Protein 5YYX (pdb70)

Nearest PDB structures (foldseek):
  5yyx-assembly1_A  TM=1.008E+00  e=1.113E-23  Saccharomyces cerevisiae S288C
  5yyz-assembly1_A  TM=9.679E-01  e=8.677E-17  Saccharomyces cerevisiae S288C
  4h87-assembly2_A  TM=8.895E-01  e=1.494E-07  Homo sapiens
  3vpy-assembly1_A  TM=8.337E-01  e=1.341E-07  Arabidopsis thaliana
  6l9u-assembly1_A-2  TM=7.072E-01  e=3.127E-05  Mus musculus

Sequence (120 aa):
SGENLYFQHMVAPAHLEVNVGGYYNTEQTIPIVKHQLLVKVGRNDKECQLVLTNPSISSVHCVVFWCVFFDEDSIPMFYVKDCSLNGTYLLNGLLLKRDKTYLLKHCDVIELSQKKTRLVFMIN

B-factor: mean 25.67, std 11.99, range [9.42, 66.71]

Structure (mmCIF, N/CA/C/O backbone):
data_5YYX
#
_entry.id   5YYX
#
_cell.length_a   61.666
_cell.length_b   61.666
_cell.length_c   61.078
_cell.angle_alpha   90.000
_cell.angle_beta   90.000
_cell.angle_gamma   120.000
#
_symmetry.space_group_name_H-M   'P 32 2 1'
#
loop_
_entity.id
_entity.type
_entity.pdbx_description
1 polymer 'Meiosis-specific serine/threonine-protein kinase MEK1'
2 water water
#
loop_
_atom_site.group_PDB
_atom_site.id
_atom_site.type_symbol
_atom_site.label_atom_id
_atom_site.label_alt_id
_atom_site.label_comp_id
_atom_site.label_asym_id
_atom_site.label_entity_id
_atom_site.label_seq_id
_atom_site.pdbx_PDB_ins_code
_atom_site.Cartn_x
_atom_site.Cartn_y
_atom_site.Cartn_z
_atom_site.occupancy
_atom_site.B_iso_or_equiv
_atom_site.auth_seq_id
_atom_site.auth_comp_id
_atom_site.auth_asym_id
_atom_site.auth_atom_id
_atom_site.pdbx_PDB_model_num
ATOM 1 N N . SER A 1 12 ? -15.101 38.604 9.000 1.00 46.38 10 SER A N 1
ATOM 2 C CA . SER A 1 12 ? -13.648 38.734 8.925 1.00 48.29 10 SER A CA 1
ATOM 3 C C . SER A 1 12 ? -12.958 37.739 9.855 1.00 45.42 10 SER A C 1
ATOM 4 O O . SER A 1 12 ? -12.042 37.026 9.443 1.00 46.02 10 SER A O 1
ATOM 7 N N . GLY A 1 13 ? -13.409 37.696 11.111 1.00 48.37 11 GLY A N 1
ATOM 8 C CA . GLY A 1 13 ? -12.816 36.774 12.067 1.00 49.69 11 GLY A CA 1
ATOM 9 C C . GLY A 1 13 ? -13.070 35.320 11.715 1.00 47.66 11 GLY A C 1
ATOM 10 O O . GLY A 1 13 ? -12.152 34.493 11.755 1.00 44.60 11 GLY A O 1
ATOM 11 N N . GLU A 1 14 ? -14.316 34.989 11.363 1.00 43.27 12 GLU A N 1
ATOM 12 C CA . GLU A 1 14 ? -14.634 33.619 10.976 1.00 38.42 12 GLU A CA 1
ATOM 13 C C . GLU A 1 14 ? -13.827 33.194 9.756 1.00 37.39 12 GLU A C 1
ATOM 14 O O . GLU A 1 14 ? -13.317 32.069 9.701 1.00 40.65 12 GLU A O 1
ATOM 20 N N . ASN A 1 15 ? -13.689 34.086 8.771 1.00 34.22 13 ASN A N 1
ATOM 21 C CA . ASN A 1 15 ? -12.922 33.751 7.575 1.00 32.50 13 ASN A CA 1
ATOM 22 C C . ASN A 1 15 ? -11.471 33.436 7.911 1.00 34.74 13 ASN A C 1
ATOM 23 O O . ASN A 1 15 ? -10.900 32.469 7.393 1.00 36.69 13 ASN A O 1
ATOM 28 N N . LEU A 1 16 ? -10.850 34.242 8.772 1.00 33.61 14 LEU A N 1
ATOM 29 C CA . LEU A 1 16 ? -9.459 33.982 9.126 1.00 25.36 14 LEU A CA 1
ATOM 30 C C . LEU A 1 16 ? -9.337 32.719 9.968 1.00 26.99 14 LEU A C 1
ATOM 31 O O . LEU A 1 16 ? -8.367 31.960 9.823 1.00 32.42 14 LEU A O 1
ATOM 36 N N . TYR A 1 17 ? -10.299 32.496 10.870 1.00 30.70 15 TYR A N 1
ATOM 37 C CA . TYR A 1 17 ? -10.375 31.227 11.585 1.00 34.51 15 TYR A CA 1
ATOM 38 C C . TYR A 1 17 ? -10.287 30.052 10.618 1.00 37.95 15 TYR A C 1
ATOM 39 O O . TYR A 1 17 ? -9.432 29.169 10.765 1.00 33.78 15 TYR A O 1
ATOM 48 N N . PHE A 1 18 ? -11.143 30.051 9.591 1.00 33.16 16 PHE A N 1
ATOM 49 C CA . PHE A 1 18 ? -11.233 28.904 8.694 1.00 31.52 16 PHE A CA 1
ATOM 50 C C . PHE A 1 18 ? -10.000 28.726 7.823 1.00 32.08 16 PHE A C 1
ATOM 51 O O . PHE A 1 18 ? -9.771 27.620 7.328 1.00 35.60 16 PHE A O 1
ATOM 59 N N . GLN A 1 19 ? -9.198 29.773 7.619 1.00 29.44 17 GLN A N 1
ATOM 60 C CA . GLN A 1 19 ? -7.930 29.559 6.935 1.00 29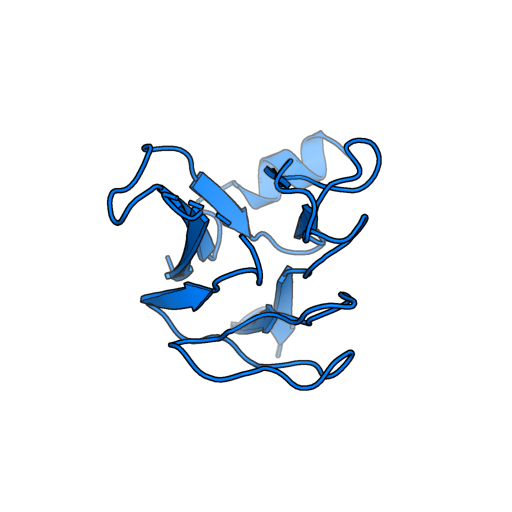.24 17 GLN A CA 1
ATOM 61 C C . GLN A 1 19 ? -6.955 28.755 7.788 1.00 35.37 17 GLN A C 1
ATOM 62 O O . GLN A 1 19 ? -5.980 28.214 7.257 1.00 39.61 17 GLN A O 1
ATOM 68 N N . HIS A 1 20 ? -7.193 28.662 9.096 1.00 42.68 18 HIS A N 1
ATOM 69 C CA . HIS A 1 20 ? -6.400 27.768 9.927 1.00 41.43 18 HIS A CA 1
ATOM 70 C C . HIS A 1 20 ? -6.853 26.317 9.809 1.00 42.69 18 HIS A C 1
ATOM 71 O O . HIS A 1 20 ? -6.087 25.420 10.176 1.00 42.22 18 HIS A O 1
ATOM 78 N N . MET A 1 21 ? -8.068 26.075 9.302 1.00 49.62 19 MET A N 1
ATOM 79 C CA . MET A 1 21 ? -8.667 24.731 9.190 1.00 51.68 19 MET A CA 1
ATOM 80 C C . MET A 1 21 ? -7.731 23.709 8.553 1.00 54.52 19 MET A C 1
ATOM 81 O O . MET A 1 21 ? -7.047 24.006 7.573 1.00 53.41 19 MET A O 1
ATOM 86 N N . VAL A 1 23 ? -4.682 22.950 9.160 1.00 48.08 21 VAL A N 1
ATOM 87 C CA . VAL A 1 23 ? -3.304 23.394 9.308 1.00 43.59 21 VAL A CA 1
ATOM 88 C C . VAL A 1 23 ? -3.072 24.626 8.443 1.00 35.54 21 VAL A C 1
ATOM 89 O O . VAL A 1 23 ? -3.502 24.672 7.290 1.00 34.02 21 VAL A O 1
ATOM 93 N N . ALA A 1 24 ? -2.406 25.630 9.000 1.00 29.88 22 ALA A N 1
ATOM 94 C CA . ALA A 1 24 ? -1.964 26.740 8.173 1.00 27.68 22 ALA A CA 1
ATOM 95 C C . ALA A 1 24 ? -0.975 26.216 7.136 1.00 27.19 22 ALA A C 1
ATOM 96 O O . ALA A 1 24 ? -0.199 25.298 7.430 1.00 29.53 22 ALA A O 1
ATOM 98 N N . PRO A 1 25 ? -0.977 26.756 5.913 1.00 22.80 23 PRO A N 1
ATOM 99 C CA . PRO A 1 25 ? -0.049 26.232 4.904 1.00 23.88 23 PRO A CA 1
ATOM 100 C C . PRO A 1 25 ? 1.403 26.404 5.294 1.00 16.90 23 PRO A C 1
ATOM 101 O O . PRO A 1 25 ? 2.246 25.620 4.843 1.00 23.58 23 PRO A O 1
ATOM 105 N N . ALA A 1 26 ? 1.716 27.399 6.123 1.00 18.03 24 ALA A N 1
ATOM 106 C CA . ALA A 1 26 ? 3.072 27.601 6.611 1.00 15.90 24 ALA A CA 1
ATOM 107 C C . ALA A 1 26 ? 2.993 28.362 7.925 1.00 16.80 24 ALA A C 1
ATOM 108 O O . ALA A 1 26 ? 1.940 28.870 8.309 1.00 19.01 24 ALA A O 1
ATOM 110 N N . HIS A 1 27 ? 4.121 28.443 8.618 1.00 15.18 25 HIS A N 1
ATOM 111 C CA . HIS A 1 27 ? 4.144 29.279 9.808 1.00 14.10 25 HIS A CA 1
ATOM 112 C C . HIS A 1 27 ? 5.559 29.769 10.043 1.00 15.64 25 HIS A C 1
ATOM 113 O O . HIS A 1 27 ? 6.516 29.225 9.497 1.00 15.57 25 HIS A O 1
ATOM 120 N N . LEU A 1 28 ? 5.672 30.818 10.850 1.00 13.18 26 LEU A N 1
ATOM 121 C CA . LEU A 1 28 ? 6.958 31.313 11.317 1.00 11.80 26 LEU A CA 1
ATOM 122 C C . LEU A 1 28 ? 7.171 30.820 12.738 1.00 13.72 26 LEU A C 1
ATOM 123 O O . LEU A 1 28 ? 6.292 30.989 13.586 1.00 17.23 26 LEU A O 1
ATOM 128 N N . GLU A 1 29 ? 8.314 30.185 13.001 1.00 12.79 27 GLU A N 1
ATOM 129 C CA . GLU A 1 29 ? 8.686 29.850 14.367 1.00 13.57 27 GLU A CA 1
ATOM 130 C C . GLU A 1 29 ? 9.534 30.992 14.909 1.00 14.70 27 GLU A C 1
ATOM 131 O O . GLU A 1 29 ? 10.542 31.353 14.304 1.00 15.34 27 GLU A O 1
ATOM 137 N N . VAL A 1 30 ? 9.119 31.565 16.036 1.00 15.87 28 VAL A N 1
ATOM 138 C CA . VAL A 1 30 ? 9.862 32.669 16.646 1.00 14.44 28 VAL A CA 1
ATOM 139 C C . VAL A 1 30 ? 11.048 32.111 17.421 1.00 16.39 28 VAL A C 1
ATOM 140 O O . VAL A 1 30 ? 10.892 31.256 18.297 1.00 17.45 28 VAL A O 1
ATOM 144 N N . ASN A 1 31 ? 12.245 32.616 17.117 1.00 15.43 29 ASN A N 1
ATOM 145 C CA . ASN A 1 31 ? 13.491 32.059 17.627 1.00 17.72 29 ASN A CA 1
ATOM 146 C C . ASN A 1 31 ? 14.285 33.189 18.263 1.00 17.28 29 ASN A C 1
ATOM 147 O O . ASN A 1 31 ? 14.541 34.204 17.609 1.00 20.01 29 ASN A O 1
ATOM 152 N N . VAL A 1 32 ? 14.632 33.043 19.536 1.00 18.95 30 VAL A N 1
ATOM 153 C CA . VAL A 1 32 ? 15.355 34.078 20.268 1.00 29.52 30 VAL A CA 1
ATOM 154 C C . VAL A 1 32 ? 16.655 33.497 20.802 1.00 29.48 30 VAL A C 1
ATOM 155 O O . VAL A 1 32 ? 16.649 32.482 21.509 1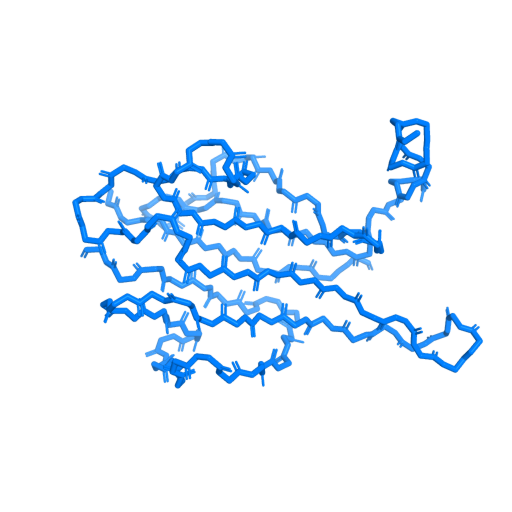.00 24.87 30 VAL A O 1
ATOM 159 N N . GLY A 1 33 ? 17.768 34.149 20.467 1.00 30.21 31 GLY A N 1
ATOM 160 C CA . GLY A 1 33 ? 19.063 33.695 20.926 1.00 31.99 31 GLY A CA 1
ATOM 161 C C . GLY A 1 33 ? 19.467 32.357 20.365 1.00 34.61 31 GLY A C 1
ATOM 162 O O . GLY A 1 33 ? 20.348 31.703 20.917 1.00 39.49 31 GLY A O 1
ATOM 163 N N . GLY A 1 34 ? 18.841 31.929 19.277 1.00 29.01 32 GLY A N 1
ATOM 164 C CA . GLY A 1 34 ? 19.104 30.645 18.678 1.00 32.78 32 GLY A CA 1
ATOM 165 C C . GLY A 1 34 ? 18.091 29.567 18.999 1.00 34.16 32 GLY A C 1
ATOM 166 O O . GLY A 1 34 ? 18.129 28.502 18.366 1.00 34.83 32 GLY A O 1
ATOM 167 N N . TYR A 1 35 ? 17.170 29.809 19.934 1.00 28.18 33 TYR A N 1
ATOM 168 C CA A TYR A 1 35 ? 16.260 28.778 20.415 0.50 25.87 33 TYR A CA 1
ATOM 169 C CA B TYR A 1 35 ? 16.260 28.779 20.416 0.50 25.87 33 TYR A CA 1
ATOM 170 C C . TYR A 1 35 ? 14.816 29.215 20.218 1.00 28.73 33 TYR A C 1
ATOM 171 O O . TYR A 1 35 ? 14.478 30.388 20.418 1.00 24.14 33 TYR A O 1
ATOM 188 N N . ASN A 1 36 ? 13.970 28.265 19.819 1.00 29.27 34 ASN A N 1
ATOM 189 C CA . ASN A 1 36 ? 12.557 28.564 19.627 1.00 25.32 34 ASN A CA 1
ATOM 190 C C . ASN A 1 36 ? 11.9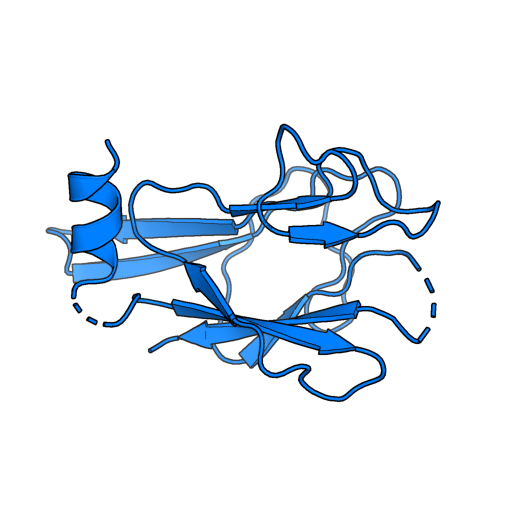00 28.913 20.953 1.00 21.35 34 ASN A C 1
ATOM 191 O O . ASN A 1 36 ? 12.144 28.269 21.978 1.00 24.33 34 ASN A O 1
ATOM 196 N N . THR A 1 37 ? 11.057 29.946 20.920 1.00 22.15 35 THR A N 1
ATOM 197 C CA . THR A 1 37 ? 10.307 30.362 22.091 1.00 21.76 35 THR A CA 1
ATOM 198 C C . THR A 1 37 ? 9.063 29.520 22.304 1.00 23.47 35 THR A C 1
ATOM 199 O O . THR A 1 37 ? 8.501 29.563 23.400 1.00 26.61 35 THR A O 1
ATOM 203 N N . GLU A 1 38 ? 8.663 28.763 21.281 1.00 21.33 36 GLU A N 1
ATOM 204 C CA . GLU A 1 38 ? 7.440 27.976 21.108 1.00 21.60 36 GLU A CA 1
ATOM 205 C C . GLU A 1 38 ? 6.330 28.786 20.448 1.00 22.42 36 GLU A C 1
ATOM 206 O O . GLU A 1 38 ? 5.345 28.199 20.003 1.00 20.37 36 GLU A O 1
ATOM 212 N N . GLN A 1 39 ? 6.456 30.104 20.353 1.00 19.52 37 GLN A N 1
ATOM 213 C CA . GLN A 1 39 ? 5.447 30.866 19.628 1.00 18.47 37 GLN A CA 1
ATOM 214 C C . GLN A 1 39 ? 5.563 30.627 18.125 1.00 17.53 37 GLN A C 1
ATOM 215 O O . GLN A 1 39 ? 6.659 30.625 17.558 1.00 17.62 37 GLN A O 1
ATOM 221 N N . THR A 1 40 ? 4.426 30.424 17.468 1.00 16.60 38 THR A N 1
ATOM 222 C CA . THR A 1 40 ? 4.390 30.358 16.015 1.00 15.28 38 THR A CA 1
ATOM 223 C C . THR A 1 40 ? 3.435 31.431 15.514 1.00 15.35 38 THR A C 1
ATOM 224 O O . THR A 1 40 ? 2.468 31.775 16.194 1.00 16.29 38 THR A O 1
ATOM 228 N N . ILE A 1 41 ? 3.719 31.966 14.331 1.00 15.93 39 ILE A N 1
ATOM 229 C CA . ILE A 1 41 ? 2.827 32.891 13.644 1.00 14.41 39 ILE A CA 1
ATOM 230 C C . ILE A 1 41 ? 2.377 32.218 12.356 1.00 14.13 39 ILE A C 1
ATOM 231 O O . ILE A 1 41 ? 3.191 32.032 11.436 1.00 16.29 39 ILE A O 1
ATOM 236 N N . PRO A 1 42 ? 1.117 31.816 12.230 1.00 17.14 40 PRO A N 1
ATOM 237 C CA . PRO A 1 42 ? 0.671 31.170 10.996 1.00 16.33 40 PRO A CA 1
ATOM 238 C C . PRO A 1 42 ? 0.697 32.119 9.809 1.00 16.37 40 PRO A C 1
ATOM 239 O O . PRO A 1 42 ? 0.416 33.315 9.922 1.00 19.24 40 PRO A O 1
ATOM 243 N N . ILE A 1 43 ? 1.033 31.553 8.656 1.00 17.28 41 ILE A N 1
ATOM 244 C CA . ILE A 1 43 ? 0.979 32.237 7.370 1.00 15.31 41 ILE A CA 1
ATOM 245 C C . ILE A 1 43 ? -0.147 31.575 6.592 1.00 19.67 41 ILE A C 1
ATOM 246 O O . ILE A 1 43 ? -0.012 30.439 6.126 1.00 24.83 41 ILE A O 1
ATOM 251 N N . VAL A 1 44 ? -1.275 32.257 6.495 1.00 20.59 42 VAL A N 1
ATOM 252 C CA . VAL A 1 44 ? -2.453 31.689 5.860 1.00 20.51 42 VAL A CA 1
ATOM 253 C C . VAL A 1 44 ? -2.824 32.569 4.681 1.00 21.88 42 VAL A C 1
ATOM 254 O O . VAL A 1 44 ? -2.351 33.702 4.550 1.00 18.68 42 VAL A O 1
ATOM 258 N N . LYS A 1 45 ? -3.679 32.026 3.816 1.00 20.47 43 LYS A N 1
ATOM 259 C CA . LYS A 1 45 ? -4.125 32.771 2.650 1.00 21.58 43 LYS A CA 1
ATOM 260 C C . LYS A 1 45 ? -4.849 34.036 3.080 1.00 20.16 43 LYS A C 1
ATOM 261 O O . LYS A 1 45 ? -5.503 34.076 4.126 1.00 22.02 43 LYS A O 1
ATOM 267 N N . HIS A 1 46 ? -4.719 35.075 2.252 1.00 21.08 44 HIS A N 1
ATOM 268 C CA . HIS A 1 46 ? -5.490 36.302 2.349 1.00 22.56 44 HIS A CA 1
ATOM 269 C C . HIS A 1 46 ? -5.133 37.131 3.574 1.00 22.95 44 HIS A C 1
ATOM 270 O O . HIS A 1 46 ? -5.882 38.048 3.937 1.00 27.73 44 HIS A O 1
ATOM 277 N N . GLN A 1 47 ? -4.005 36.833 4.225 1.00 19.12 45 GLN A N 1
ATOM 278 C CA . GLN A 1 47 ? -3.489 37.662 5.302 1.00 20.09 45 GLN A CA 1
ATOM 279 C C . GLN A 1 47 ? -2.060 38.065 5.005 1.00 22.14 45 GLN A C 1
ATOM 280 O O . GLN A 1 47 ? -1.260 37.264 4.513 1.00 23.86 45 GLN A O 1
ATOM 286 N N . LEU A 1 48 ? -1.756 39.310 5.327 1.00 17.20 46 LEU A N 1
ATOM 287 C CA A LEU A 1 48 ? -0.398 39.823 5.301 0.63 20.27 46 LEU A CA 1
ATOM 288 C CA B LEU A 1 48 ? -0.395 39.837 5.310 0.37 20.69 46 LEU A CA 1
ATOM 289 C C . LEU A 1 48 ? 0.137 39.832 6.729 1.00 24.14 46 LEU A C 1
ATOM 290 O O . LEU A 1 48 ? -0.447 40.477 7.605 1.00 29.95 46 LEU A O 1
ATOM 299 N N . VAL A 1 49 ? 1.232 39.111 6.966 1.00 14.35 47 VAL A N 1
ATOM 300 C CA . VAL A 1 49 ? 1.845 39.048 8.291 1.00 14.80 47 VAL A CA 1
ATOM 301 C C . VAL A 1 49 ? 2.975 40.067 8.332 1.00 16.61 47 VAL A C 1
ATOM 302 O O . VAL A 1 49 ? 3.986 39.908 7.642 1.00 17.28 47 VAL A O 1
ATOM 306 N N . LYS A 1 50 ? 2.832 41.096 9.163 1.00 13.81 48 LYS A N 1
ATOM 307 C CA . LYS A 1 50 ? 3.833 42.147 9.267 1.00 12.92 48 LYS A CA 1
ATOM 308 C C . LYS A 1 50 ? 4.616 41.994 10.560 1.00 13.69 48 LYS A C 1
ATOM 309 O O . LYS A 1 50 ? 4.043 41.708 11.610 1.00 12.07 48 LYS A O 1
ATOM 315 N N . VAL A 1 51 ? 5.929 42.186 10.469 1.00 12.94 49 VAL A N 1
ATOM 316 C CA . VAL A 1 51 ? 6.830 42.129 11.613 1.00 14.41 49 VAL A CA 1
ATOM 317 C C . VAL A 1 51 ? 7.517 43.481 11.722 1.00 13.34 49 VAL A C 1
ATOM 318 O O . VAL A 1 51 ? 7.977 44.021 10.714 1.00 13.29 49 VAL A O 1
ATOM 322 N N . GLY A 1 52 ? 7.569 44.036 12.929 1.00 14.24 50 GLY A N 1
ATOM 323 C CA . GLY A 1 52 ? 8.181 45.343 13.096 1.00 16.02 50 GLY A CA 1
ATOM 324 C C . GLY A 1 52 ? 7.911 45.888 14.481 1.00 18.57 50 GLY A C 1
ATOM 325 O O . GLY A 1 52 ? 7.527 45.150 15.385 1.00 19.50 50 GLY A O 1
ATOM 326 N N . ARG A 1 53 ? 8.090 47.207 14.617 1.00 17.64 51 ARG A N 1
ATOM 327 C CA . ARG A 1 53 ? 7.966 47.903 15.893 1.00 17.99 51 ARG A CA 1
ATOM 328 C C . ARG A 1 53 ? 6.559 48.423 16.158 1.00 18.79 51 ARG A C 1
ATOM 329 O O . ARG A 1 53 ? 6.202 48.676 17.313 1.00 20.20 51 ARG A O 1
ATOM 337 N N . ASN A 1 54 ? 5.751 48.588 15.119 1.00 19.09 52 ASN A N 1
ATOM 338 C CA . ASN A 1 54 ? 4.474 49.286 15.226 1.00 19.18 52 ASN A CA 1
ATOM 339 C C . ASN A 1 54 ? 3.383 48.271 15.548 1.00 20.85 52 ASN A C 1
ATOM 340 O O . ASN A 1 54 ? 2.978 47.503 14.673 1.00 20.77 52 ASN A O 1
ATOM 345 N N . ASP A 1 55 ? 2.860 48.308 16.780 1.00 25.74 53 ASP A N 1
ATOM 346 C CA . ASP A 1 55 ? 1.880 47.297 17.176 1.00 36.80 53 ASP A CA 1
ATOM 347 C C . ASP A 1 55 ? 0.581 47.414 16.381 1.00 34.95 53 ASP A C 1
ATOM 348 O O . ASP A 1 55 ? -0.052 46.398 16.069 1.00 34.18 53 ASP A O 1
ATOM 353 N N . LYS A 1 56 ? 0.161 48.637 16.046 1.00 25.80 54 LYS A N 1
ATOM 354 C CA . LYS A 1 56 ? -1.052 48.786 15.244 1.00 24.34 54 LYS A CA 1
ATOM 355 C C . LYS A 1 56 ? -0.975 47.985 13.944 1.00 26.46 54 LYS A C 1
ATOM 356 O O . LYS A 1 56 ? -1.965 47.381 13.510 1.00 29.18 54 LYS A O 1
ATOM 362 N N . GLU A 1 57 ? 0.192 47.955 13.312 1.00 20.24 55 GLU A N 1
ATOM 363 C CA . GLU A 1 57 ? 0.334 47.319 12.010 1.00 17.78 55 GLU A CA 1
ATOM 364 C C . GLU A 1 57 ? 0.821 45.879 12.068 1.00 19.65 55 GLU A C 1
ATOM 365 O O . GLU A 1 57 ? 0.570 45.118 11.127 1.00 19.40 55 GLU A O 1
ATOM 371 N N . CYS A 1 58 ? 1.565 45.497 13.097 1.00 15.77 56 CYS A N 1
ATOM 372 C CA . CYS A 1 58 ? 2.382 44.291 13.038 1.00 14.44 56 CYS A CA 1
ATOM 373 C C . CYS A 1 58 ? 1.787 43.172 13.871 1.00 15.69 56 CYS A C 1
ATOM 374 O O . CYS A 1 58 ? 1.284 43.403 14.973 1.00 16.93 56 CYS A O 1
ATOM 377 N N . GLN A 1 59 ? 1.885 41.958 13.327 1.00 13.73 57 GLN A N 1
ATOM 378 C CA . GLN A 1 59 ? 1.426 40.755 14.009 1.00 14.09 57 GLN A CA 1
ATOM 379 C C . GLN A 1 59 ? 2.454 40.273 15.016 1.00 14.83 57 GLN A C 1
ATOM 380 O O . GLN A 1 59 ? 2.094 39.692 16.042 1.00 17.66 57 GLN A O 1
ATOM 386 N N . LEU A 1 60 ? 3.726 40.512 14.733 1.00 13.78 58 LEU A N 1
ATOM 387 C CA . LEU A 1 60 ? 4.818 40.238 15.652 1.00 16.40 58 LEU A CA 1
ATOM 388 C C . LEU A 1 60 ? 5.595 41.525 15.865 1.00 14.24 58 LEU A C 1
ATOM 389 O O . LEU A 1 60 ? 6.053 42.133 14.897 1.00 15.02 58 LEU A O 1
ATOM 394 N N . VAL A 1 61 ? 5.754 41.928 17.124 1.00 15.93 59 VAL A N 1
ATOM 395 C CA . VAL A 1 61 ? 6.340 43.219 17.472 1.00 21.29 59 VAL A CA 1
ATOM 396 C C . VAL A 1 61 ? 7.720 42.998 18.078 1.00 28.64 59 VAL A C 1
ATOM 397 O O . VAL A 1 61 ? 7.869 42.239 19.044 1.00 29.72 59 VAL A O 1
ATOM 401 N N . LEU A 1 62 ? 8.729 43.650 17.507 1.00 27.45 60 LEU A N 1
ATOM 402 C CA . LEU A 1 62 ? 10.082 43.655 18.049 1.00 29.42 60 LEU A CA 1
ATOM 403 C C . LEU A 1 62 ? 10.443 45.075 18.469 1.00 37.16 60 LEU A C 1
ATOM 404 O O . LEU A 1 62 ? 10.110 46.037 17.771 1.00 38.10 60 LEU A O 1
ATOM 409 N N . THR A 1 63 ? 11.127 45.212 19.607 1.00 36.50 61 THR A N 1
ATOM 410 C CA . THR A 1 63 ? 11.369 46.528 20.182 1.00 35.27 61 THR A CA 1
ATOM 411 C C . THR A 1 63 ? 12.804 47.020 20.051 1.00 36.31 61 THR A C 1
ATOM 412 O O . THR A 1 63 ? 13.071 48.170 20.413 1.00 41.26 61 THR A O 1
ATOM 416 N N . ASN A 1 64 ? 13.728 46.195 19.551 1.00 33.97 62 ASN A N 1
ATOM 417 C CA . ASN A 1 64 ? 15.092 46.630 19.263 1.00 34.99 62 ASN A CA 1
ATOM 418 C C . ASN A 1 64 ? 15.064 47.982 18.554 1.00 40.78 62 ASN A C 1
ATOM 419 O O . ASN A 1 64 ? 14.232 48.203 17.662 1.00 32.84 62 ASN A O 1
ATOM 424 N N . PRO A 1 65 ? 15.927 48.920 18.945 1.00 48.39 63 PRO A N 1
ATOM 425 C CA . PRO A 1 65 ? 15.845 50.272 18.369 1.00 50.08 63 PRO A CA 1
ATOM 426 C C . PRO A 1 65 ? 16.097 50.322 16.876 1.00 38.64 63 PRO A C 1
ATOM 427 O O . PRO A 1 65 ? 15.670 51.284 16.229 1.00 43.33 63 PRO A O 1
ATOM 431 N N . SER A 1 66 ? 16.773 49.329 16.308 1.00 26.32 64 SER A N 1
ATOM 432 C CA . SER A 1 66 ? 17.063 49.328 14.882 1.00 32.06 64 SER A CA 1
ATOM 433 C C . SER A 1 66 ? 15.898 48.834 14.035 1.00 22.50 64 SER A C 1
ATOM 434 O O . SER A 1 66 ? 15.999 48.871 12.804 1.00 25.63 64 SER A O 1
ATOM 437 N N . ILE A 1 67 ? 14.801 48.396 14.654 1.00 23.92 65 ILE A N 1
ATOM 438 C CA . ILE A 1 67 ? 13.703 47.750 13.933 1.00 17.92 65 ILE A CA 1
ATOM 439 C C . ILE A 1 67 ? 12.734 48.803 13.419 1.00 20.42 65 ILE A C 1
ATOM 440 O O . ILE A 1 67 ? 12.341 49.725 14.145 1.00 20.98 65 ILE A O 1
ATOM 445 N N . SER A 1 68 ? 12.324 48.646 12.165 1.00 18.02 66 SER A N 1
ATOM 446 C CA . SER A 1 68 ? 11.428 49.590 11.528 1.00 20.76 66 SER A CA 1
ATOM 447 C C . SER A 1 68 ? 9.982 49.362 11.969 1.00 16.49 66 SER A C 1
ATOM 448 O O . SER A 1 68 ? 9.602 48.281 12.421 1.00 16.42 66 SER A O 1
ATOM 451 N N . SER A 1 69 ? 9.178 50.421 11.813 1.00 18.80 67 SER A N 1
ATOM 452 C CA . SER A 1 69 ? 7.757 50.373 12.148 1.00 19.26 67 SER A CA 1
ATOM 453 C C . SER A 1 69 ? 7.078 49.158 11.528 1.00 17.24 67 SER A C 1
ATOM 454 O O . SER A 1 69 ? 6.433 48.358 12.220 1.00 15.71 67 SER A O 1
ATOM 457 N N . VAL A 1 70 ? 7.233 48.993 10.217 1.00 15.20 68 VAL A N 1
ATOM 458 C CA . VAL A 1 70 ? 6.937 47.750 9.520 1.00 13.76 68 VAL A CA 1
ATOM 459 C C . VAL A 1 70 ? 8.242 47.342 8.858 1.00 18.36 68 VAL A C 1
ATOM 460 O O . VAL A 1 70 ? 8.729 48.031 7.954 1.00 18.83 68 VAL A O 1
ATOM 464 N N . HIS A 1 71 ? 8.836 46.266 9.352 1.00 13.60 69 HIS A N 1
ATOM 465 C CA . HIS A 1 71 ? 10.197 45.902 8.982 1.00 15.93 69 HIS A CA 1
ATOM 466 C C . HIS A 1 71 ? 10.209 44.891 7.839 1.00 14.16 69 HIS A C 1
ATOM 467 O O . HIS A 1 71 ? 10.930 45.074 6.851 1.00 15.36 69 HIS A O 1
ATOM 474 N N . CYS A 1 72 ? 9.422 43.824 7.942 1.00 12.93 70 CYS A N 1
ATOM 475 C CA . CYS A 1 72 ? 9.296 42.925 6.798 1.00 12.26 70 CYS A CA 1
ATOM 476 C C . CYS A 1 72 ? 7.910 42.303 6.830 1.00 15.98 70 CYS A C 1
ATOM 477 O O . CYS A 1 72 ? 7.219 42.329 7.850 1.00 14.70 70 CYS A O 1
ATOM 480 N N . VAL A 1 73 ? 7.478 41.801 5.680 1.00 11.24 71 VAL A N 1
ATOM 481 C CA A VAL A 1 73 ? 6.122 41.288 5.546 0.69 10.78 71 VAL A CA 1
ATOM 482 C CA B VAL A 1 73 ? 6.116 41.311 5.506 0.31 11.42 71 VAL A CA 1
ATOM 483 C C . VAL A 1 73 ? 6.160 39.936 4.860 1.00 14.01 71 VAL A C 1
ATOM 484 O O . VAL A 1 73 ? 7.044 39.645 4.048 1.00 14.01 71 VAL A O 1
ATOM 491 N N . PHE A 1 74 ? 5.182 39.095 5.205 1.00 11.10 72 PHE A N 1
ATOM 492 C CA . PHE A 1 74 ? 5.087 37.729 4.717 1.00 11.10 72 PHE A CA 1
ATOM 493 C C . PHE A 1 74 ? 3.688 37.495 4.191 1.00 12.03 72 PHE A C 1
ATOM 494 O O . PHE A 1 74 ? 2.720 37.960 4.788 1.00 11.62 72 PHE A O 1
ATOM 502 N N . TRP A 1 75 ? 3.567 36.736 3.106 1.00 10.25 73 TRP A N 1
ATOM 503 C CA . TRP A 1 75 ? 2.236 36.348 2.663 1.00 10.13 73 TRP A CA 1
ATOM 504 C C . TRP A 1 75 ? 2.360 35.157 1.726 1.00 12.66 73 TRP A C 1
ATOM 505 O O . TRP A 1 75 ? 3.460 34.715 1.404 1.00 13.24 73 TRP A O 1
ATOM 516 N N . CYS A 1 76 ? 1.215 34.622 1.310 1.00 13.30 74 CYS A N 1
ATOM 517 C CA . CYS A 1 76 ? 1.266 33.540 0.339 1.00 14.95 74 CYS A CA 1
ATOM 518 C C . CYS A 1 76 ? 0.210 33.764 -0.731 1.00 16.01 74 CYS A C 1
ATOM 519 O O . CYS A 1 76 ? -0.771 34.491 -0.539 1.00 16.87 74 CYS A O 1
ATOM 522 N N . VAL A 1 77 ? 0.453 33.157 -1.892 1.00 13.63 75 VAL A N 1
ATOM 523 C CA . VAL A 1 77 ? -0.482 33.163 -3.009 1.00 15.02 75 VAL A CA 1
ATOM 524 C C . VAL A 1 77 ? -0.577 31.738 -3.511 1.00 15.98 75 VAL A C 1
ATOM 525 O O . VAL A 1 77 ? 0.451 31.114 -3.789 1.00 15.72 75 VAL A O 1
ATOM 529 N N . PHE A 1 78 ? -1.796 31.222 -3.619 1.00 17.29 76 PHE A N 1
ATOM 530 C CA . PHE A 1 78 ? -2.024 29.894 -4.169 1.00 18.60 76 PHE A CA 1
ATOM 531 C C . PHE A 1 78 ? -2.414 30.056 -5.627 1.00 20.12 76 PHE A C 1
ATOM 532 O O . PHE A 1 78 ? -3.448 30.653 -5.933 1.00 21.08 76 PHE A O 1
ATOM 540 N N . PHE A 1 79 ? -1.585 29.531 -6.513 1.00 20.53 77 PHE A N 1
ATOM 541 C CA . PHE A 1 79 ? -1.789 29.636 -7.947 1.00 22.15 77 PHE A CA 1
ATOM 542 C C . PHE A 1 79 ? -2.484 28.397 -8.489 1.00 24.20 77 PHE A C 1
ATOM 543 O O . PHE A 1 79 ? -2.423 27.313 -7.902 1.00 25.03 77 PHE A O 1
ATOM 551 N N . ASP A 1 80 ? -3.139 28.582 -9.637 1.00 26.09 78 ASP A N 1
ATOM 552 C CA . ASP A 1 80 ? -3.619 27.507 -10.505 1.00 33.57 78 ASP A CA 1
ATOM 553 C C . ASP A 1 80 ? -4.643 26.626 -9.784 1.00 32.73 78 ASP A C 1
ATOM 554 O O . ASP A 1 80 ? -4.381 25.484 -9.409 1.00 29.60 78 ASP A O 1
ATOM 559 N N . GLU A 1 81 ? -5.838 27.193 -9.642 1.00 36.63 79 GLU A N 1
ATOM 560 C CA . GLU A 1 81 ? -6.958 26.519 -8.990 1.00 33.42 79 GLU A CA 1
ATOM 561 C C . GLU A 1 81 ? -6.554 26.037 -7.599 1.00 29.54 79 GLU A C 1
ATOM 562 O O . GLU A 1 81 ? -6.785 24.886 -7.213 1.00 32.37 79 GLU A O 1
ATOM 568 N N . ASP A 1 82 ? -5.915 26.942 -6.859 1.00 30.54 80 ASP A N 1
ATOM 569 C CA . ASP A 1 82 ? -5.637 26.768 -5.438 1.00 29.23 80 ASP A CA 1
ATOM 570 C C . ASP A 1 82 ? -4.682 25.606 -5.191 1.00 32.66 80 ASP A C 1
ATOM 571 O O . ASP A 1 82 ? -4.710 24.987 -4.125 1.00 30.53 80 ASP A O 1
ATOM 576 N N . SER A 1 83 ? -3.827 25.296 -6.172 1.00 31.51 81 SER A N 1
ATOM 577 C CA . SER A 1 83 ? -3.054 24.063 -6.129 1.00 35.84 81 SER A CA 1
ATOM 578 C C . SER A 1 83 ? -1.560 24.253 -5.906 1.00 34.91 81 SER A C 1
ATOM 579 O O . SER A 1 83 ? -0.911 23.329 -5.409 1.00 34.53 81 SER A O 1
ATOM 582 N N . ILE A 1 84 ? -0.994 25.408 -6.238 1.00 25.40 82 ILE A N 1
ATOM 583 C CA . ILE A 1 84 ? 0.438 25.635 -6.112 1.00 23.97 82 ILE A CA 1
ATOM 584 C C . ILE A 1 84 ? 0.671 26.809 -5.172 1.00 21.24 82 ILE A C 1
ATOM 585 O O . ILE A 1 84 ? 0.597 27.966 -5.582 1.00 21.08 82 ILE A O 1
ATOM 590 N N . PRO A 1 85 ? 1.033 26.548 -3.913 1.00 19.10 83 PRO A N 1
ATOM 591 C CA . PRO A 1 85 ? 1.313 27.647 -2.985 1.00 20.86 83 PRO A CA 1
ATOM 592 C C . PRO A 1 85 ? 2.696 28.247 -3.209 1.00 21.10 83 PRO A C 1
ATOM 593 O O . PRO A 1 85 ? 3.694 27.535 -3.361 1.00 23.29 83 PRO A O 1
ATOM 597 N N . MET A 1 86 ? 2.744 29.565 -3.240 1.00 14.76 84 MET A N 1
ATOM 598 C CA . MET A 1 86 ? 3.999 30.301 -3.210 1.00 13.75 84 MET A CA 1
ATOM 599 C C . MET A 1 86 ? 3.985 31.183 -1.972 1.00 13.95 84 MET A C 1
ATOM 600 O O . MET A 1 86 ? 2.958 31.777 -1.640 1.00 15.12 84 MET A O 1
ATOM 605 N N . PHE A 1 87 ? 5.119 31.246 -1.282 1.00 12.39 85 PHE A N 1
ATOM 606 C CA . PHE A 1 87 ? 5.252 31.990 -0.042 1.00 11.80 85 PHE A CA 1
ATOM 607 C C . PHE A 1 87 ? 6.300 33.072 -0.224 1.00 12.35 85 PHE A C 1
ATOM 608 O O . PHE A 1 87 ? 7.391 32.798 -0.733 1.00 13.06 85 PHE A O 1
ATOM 616 N N . TYR A 1 88 ? 5.974 34.285 0.216 1.00 11.12 86 TYR A N 1
ATOM 617 C CA . TYR A 1 88 ? 6.794 35.452 -0.068 1.00 11.80 86 TYR A CA 1
ATOM 618 C C . TYR A 1 88 ? 7.196 36.194 1.196 1.00 12.54 86 TYR A C 1
ATOM 619 O O . TYR A 1 88 ? 6.452 36.236 2.179 1.00 13.30 86 TYR A O 1
ATOM 628 N N . VAL A 1 89 ? 8.367 36.834 1.124 1.00 10.94 87 VAL A N 1
ATOM 629 C CA . VAL A 1 89 ? 8.804 37.802 2.124 1.00 9.42 87 VAL A CA 1
ATOM 630 C C . VAL A 1 89 ? 9.265 39.057 1.394 1.00 11.86 87 VAL A C 1
ATOM 631 O O . VAL A 1 89 ? 9.746 39.005 0.254 1.00 11.44 87 VAL A O 1
ATOM 635 N N . LYS A 1 90 ? 9.091 40.199 2.041 1.00 10.86 88 LYS A N 1
ATOM 636 C CA . LYS A 1 90 ? 9.555 41.462 1.479 1.00 10.80 88 LYS A CA 1
ATOM 637 C C . LYS A 1 90 ? 10.094 42.326 2.604 1.00 16.60 88 LYS A C 1
ATOM 638 O O . LYS A 1 90 ? 9.393 42.560 3.598 1.00 13.67 88 LYS A O 1
ATOM 644 N N . ASP A 1 91 ? 11.328 42.800 2.437 1.00 12.24 89 ASP A N 1
ATOM 645 C CA . ASP A 1 91 ? 11.914 43.778 3.347 1.00 14.74 89 ASP A CA 1
ATOM 646 C C . ASP A 1 91 ? 11.324 45.156 3.087 1.00 15.08 89 ASP A C 1
ATOM 647 O O . ASP A 1 91 ? 11.285 45.605 1.938 1.00 17.51 89 ASP A O 1
ATOM 652 N N . CYS A 1 92 ? 10.881 45.828 4.160 1.00 14.77 90 CYS A N 1
ATOM 653 C CA . CYS A 1 92 ? 10.305 47.171 4.128 1.00 16.39 90 CYS A CA 1
ATOM 654 C C . CYS A 1 92 ? 11.083 48.145 5.000 1.00 17.17 90 CYS A C 1
ATOM 655 O O . CYS A 1 92 ? 10.592 49.247 5.264 1.00 20.88 90 CYS A O 1
ATOM 658 N N . SER A 1 93 ? 12.275 47.772 5.449 1.00 16.95 91 SER A N 1
ATOM 659 C CA . SER A 1 93 ? 12.938 48.432 6.565 1.00 16.11 91 SER A CA 1
ATOM 660 C C . SER A 1 93 ? 14.001 49.425 6.111 1.00 19.49 91 SER A C 1
ATOM 661 O O . SER A 1 93 ? 14.381 49.492 4.939 1.00 21.10 91 SER A O 1
ATOM 664 N N . LEU A 1 94 ? 14.518 50.179 7.088 1.00 16.66 92 LEU A N 1
ATOM 665 C CA . LEU A 1 94 ? 15.675 51.033 6.837 1.00 18.12 92 LEU A CA 1
ATOM 666 C C . LEU A 1 94 ? 16.981 50.256 6.945 1.00 22.10 92 LEU A C 1
ATOM 667 O O . LEU A 1 94 ? 17.872 50.408 6.103 1.00 25.86 92 LEU A O 1
ATOM 672 N N . ASN A 1 95 ? 17.114 49.419 7.966 1.00 18.96 93 ASN A N 1
ATOM 673 C CA . ASN A 1 95 ? 18.397 48.811 8.281 1.00 18.85 93 ASN A CA 1
ATOM 674 C C . ASN A 1 95 ? 18.587 47.414 7.706 1.00 23.79 93 ASN A C 1
ATOM 675 O O . ASN A 1 95 ? 19.713 46.903 7.740 1.00 24.61 93 ASN A O 1
ATOM 680 N N . GLY A 1 96 ? 17.546 46.801 7.178 1.00 19.11 94 GLY A N 1
ATOM 681 C CA . GLY A 1 96 ? 17.716 45.612 6.368 1.00 19.79 94 GLY A CA 1
ATOM 682 C C . GLY A 1 96 ? 17.135 44.367 7.021 1.00 16.86 94 GLY A C 1
ATOM 683 O O . GLY A 1 96 ? 16.952 44.279 8.235 1.00 16.02 94 GLY A O 1
ATOM 684 N N . THR A 1 97 ? 16.867 43.372 6.175 1.00 12.54 95 THR A N 1
ATOM 685 C CA . THR A 1 97 ? 16.391 42.062 6.589 1.00 11.70 95 THR A CA 1
ATOM 686 C C . THR A 1 97 ? 17.249 41.023 5.897 1.00 15.33 95 THR A C 1
ATOM 687 O O . THR A 1 97 ? 17.566 41.175 4.717 1.00 15.59 95 THR A O 1
ATOM 691 N N . TYR A 1 98 ? 17.655 39.999 6.640 1.00 13.00 96 TYR A N 1
ATOM 692 C CA . TYR A 1 98 ? 18.510 38.949 6.101 1.00 13.30 96 TYR A CA 1
ATOM 693 C C . TYR A 1 98 ? 17.704 37.673 5.909 1.00 14.67 96 TYR A C 1
ATOM 694 O O . TYR A 1 98 ? 16.811 37.352 6.698 1.00 14.12 96 TYR A O 1
ATOM 703 N N . LEU A 1 99 ? 18.040 36.946 4.855 1.00 12.59 97 LEU A N 1
ATOM 704 C CA A LEU A 1 99 ? 17.416 35.669 4.525 0.50 13.33 97 LEU A CA 1
ATOM 705 C CA B LEU A 1 99 ? 17.415 35.674 4.522 0.50 13.38 97 LEU A CA 1
ATOM 706 C C . LEU A 1 99 ? 18.545 34.655 4.430 1.00 14.42 97 LEU A C 1
ATOM 707 O O . LEU A 1 99 ? 19.400 34.749 3.542 1.00 15.12 97 LEU A O 1
ATOM 716 N N . ASN A 1 100 ? 18.573 33.702 5.365 1.00 13.29 98 ASN A N 1
ATOM 717 C CA . ASN A 1 100 ? 19.692 32.760 5.453 1.00 13.45 98 ASN A CA 1
ATOM 718 C C . ASN A 1 100 ? 21.031 33.488 5.452 1.00 14.46 98 ASN A C 1
ATOM 719 O O . ASN A 1 100 ? 22.001 33.046 4.839 1.00 15.77 98 ASN A O 1
ATOM 724 N N . GLY A 1 101 ? 21.081 34.632 6.137 1.00 15.27 99 GLY A N 1
ATOM 725 C 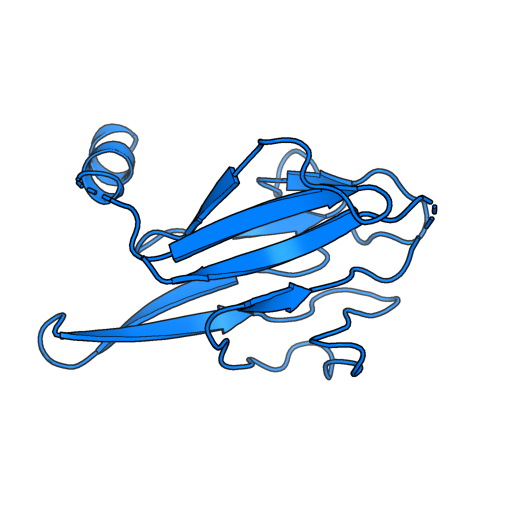CA . GLY A 1 101 ? 22.325 35.349 6.292 1.00 16.87 99 GLY A CA 1
ATOM 726 C C . GLY A 1 101 ? 22.630 36.327 5.184 1.00 15.69 99 GLY A C 1
ATOM 727 O O . GLY A 1 101 ? 23.679 36.990 5.240 1.00 17.97 99 GLY A O 1
ATOM 728 N N . LEU A 1 102 ? 21.753 36.432 4.186 1.00 14.74 100 LEU A N 1
ATOM 729 C CA . LEU A 1 102 ? 21.993 37.239 2.995 1.00 16.39 100 LEU A CA 1
ATOM 730 C C . LEU A 1 102 ? 21.035 38.422 2.971 1.00 14.68 100 LEU A C 1
ATOM 731 O O . LEU A 1 102 ? 19.846 38.276 3.249 1.00 15.87 100 LEU A O 1
ATOM 736 N N . LEU A 1 103 ? 21.551 39.599 2.625 1.00 14.97 101 LEU A N 1
ATOM 737 C CA . LEU A 1 103 ? 20.760 40.822 2.737 1.00 14.52 101 LEU A CA 1
ATOM 738 C C . LEU A 1 103 ? 19.734 40.915 1.606 1.00 18.03 101 LEU A C 1
ATOM 739 O O . LEU A 1 103 ? 20.101 40.979 0.430 1.00 17.80 101 LEU A O 1
ATOM 744 N N . LEU A 1 104 ? 18.452 40.977 1.958 1.00 14.96 102 LEU A N 1
ATOM 745 C CA . LEU A 1 104 ? 17.420 41.219 0.955 1.00 15.67 102 LEU A CA 1
ATOM 746 C C . LEU A 1 104 ? 17.539 42.619 0.375 1.00 16.07 102 LEU A C 1
ATOM 747 O O . LEU A 1 104 ? 17.969 43.563 1.046 1.00 19.88 102 LEU A O 1
ATOM 752 N N . LYS A 1 105 ? 17.129 42.774 -0.886 1.00 17.63 103 LYS A N 1
ATOM 753 C CA . LYS A 1 105 ? 17.002 44.113 -1.446 1.00 19.97 103 LYS A CA 1
ATOM 754 C C . LYS A 1 105 ? 15.694 44.733 -0.974 1.00 18.84 103 LYS A C 1
ATOM 755 O O . LYS A 1 105 ? 14.634 44.099 -1.046 1.00 16.88 103 LYS A O 1
ATOM 761 N N . ARG A 1 106 ? 15.771 45.973 -0.495 1.00 17.52 104 ARG A N 1
ATOM 762 C CA . ARG A 1 106 ? 14.589 46.635 0.036 1.00 16.45 104 ARG A CA 1
ATOM 763 C C . ARG A 1 106 ? 13.502 46.699 -1.022 1.00 18.90 104 ARG A C 1
ATOM 764 O O . ARG A 1 106 ? 13.772 46.978 -2.195 1.00 19.24 104 ARG A O 1
ATOM 772 N N . ASP A 1 107 ? 12.273 46.381 -0.599 1.00 20.54 105 ASP A N 1
ATOM 773 C CA . ASP A 1 107 ? 11.034 46.488 -1.365 1.00 16.85 105 ASP A CA 1
ATOM 774 C C . ASP A 1 107 ? 10.910 45.455 -2.471 1.00 20.18 105 ASP A C 1
ATOM 775 O O . ASP A 1 107 ? 9.959 45.523 -3.259 1.00 24.44 105 ASP A O 1
ATOM 780 N N . LYS A 1 108 ? 11.821 44.492 -2.556 1.00 18.53 106 LYS A N 1
ATOM 781 C CA . LYS A 1 108 ? 11.735 43.445 -3.564 1.00 14.77 106 LYS A CA 1
ATOM 782 C C . LYS A 1 108 ? 11.072 42.205 -2.969 1.00 17.22 106 LYS A C 1
ATOM 783 O O . LYS A 1 108 ? 11.322 41.837 -1.817 1.00 20.98 106 LYS A O 1
ATOM 789 N N . THR A 1 109 ? 10.205 41.572 -3.752 1.00 14.11 107 THR A N 1
ATOM 790 C CA . THR A 1 109 ? 9.537 40.363 -3.295 1.00 13.06 107 THR A CA 1
ATOM 791 C C . THR A 1 109 ? 10.438 39.151 -3.491 1.00 16.46 107 THR A C 1
ATOM 792 O O . THR A 1 109 ? 10.989 38.948 -4.575 1.00 20.03 107 THR A O 1
ATOM 796 N N . TYR A 1 110 ? 10.583 38.340 -2.445 1.00 12.00 108 TYR A N 1
ATOM 797 C CA . TYR A 1 110 ? 11.433 37.158 -2.493 1.00 12.02 108 TYR A CA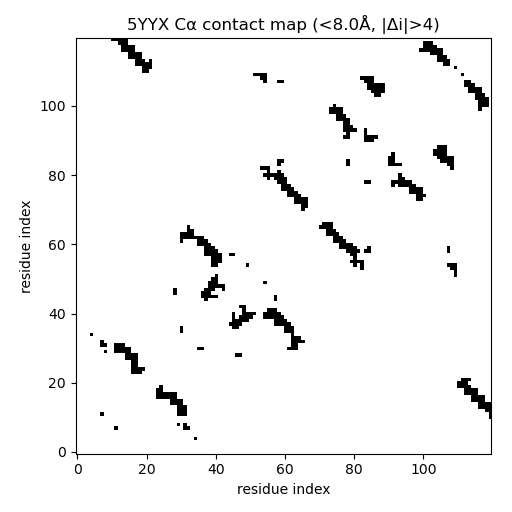 1
ATOM 798 C C . TYR A 1 110 ? 10.620 35.917 -2.166 1.00 14.20 108 TYR A C 1
ATOM 799 O O . TYR A 1 110 ? 9.734 35.959 -1.314 1.00 14.88 108 TYR A O 1
ATOM 808 N N . LEU A 1 111 ? 10.919 34.814 -2.856 1.00 11.87 109 LEU A N 1
ATOM 809 C CA . LEU A 1 111 ? 10.199 33.563 -2.650 1.00 11.42 109 LEU A CA 1
ATOM 810 C C . LEU A 1 111 ? 10.883 32.774 -1.540 1.00 17.85 109 LEU A C 1
ATOM 811 O O . LEU A 1 111 ? 12.110 32.629 -1.546 1.00 22.42 109 LEU A O 1
ATOM 816 N N . LEU A 1 112 ? 10.094 32.284 -0.587 1.00 12.84 110 LEU A N 1
ATOM 817 C CA . LEU A 1 112 ? 10.606 31.527 0.549 1.00 11.62 110 LEU A CA 1
ATOM 818 C C . LEU A 1 112 ? 10.627 30.020 0.286 1.00 15.66 110 LEU A C 1
ATOM 819 O O . LEU A 1 112 ? 9.804 29.470 -0.459 1.00 15.92 110 LEU A O 1
ATOM 824 N N . LYS A 1 113 ? 11.574 29.351 0.936 1.00 13.29 111 LYS A N 1
ATOM 825 C CA . LYS A 1 113 ? 11.669 27.900 0.928 1.00 12.94 111 LYS A CA 1
ATOM 826 C C . LYS A 1 113 ? 11.631 27.383 2.357 1.00 14.83 111 LYS A C 1
ATOM 827 O O . LYS A 1 113 ? 12.034 28.076 3.293 1.00 15.28 111 LYS A O 1
ATOM 833 N N . HIS A 1 114 ? 11.138 26.157 2.505 1.00 15.61 112 HIS A N 1
ATOM 834 C CA . HIS A 1 114 ? 11.065 25.498 3.802 1.00 13.71 112 HIS A CA 1
ATOM 835 C C . HIS A 1 114 ? 12.395 25.589 4.543 1.00 17.96 112 HIS A C 1
ATOM 836 O O . HIS A 1 114 ? 13.450 25.296 3.978 1.00 16.37 112 HIS A O 1
ATOM 843 N N . CYS A 1 115 ? 12.327 26.011 5.811 1.00 15.91 113 CYS A N 1
ATOM 844 C CA . CYS A 1 115 ? 13.428 26.175 6.775 1.00 13.53 113 CYS A CA 1
ATOM 845 C C . CYS A 1 115 ? 14.240 27.445 6.547 1.00 13.77 113 CYS A C 1
ATOM 846 O O . CYS A 1 115 ? 15.295 27.623 7.215 1.00 17.01 113 CYS A O 1
ATOM 849 N N . ASP A 1 116 ? 13.803 28.341 5.667 1.00 12.79 114 ASP A N 1
ATOM 850 C CA . ASP A 1 116 ? 14.487 29.622 5.535 1.00 13.57 114 ASP A CA 1
ATOM 851 C C . ASP A 1 116 ? 14.455 30.360 6.867 1.00 16.17 114 ASP A C 1
ATOM 852 O O . ASP A 1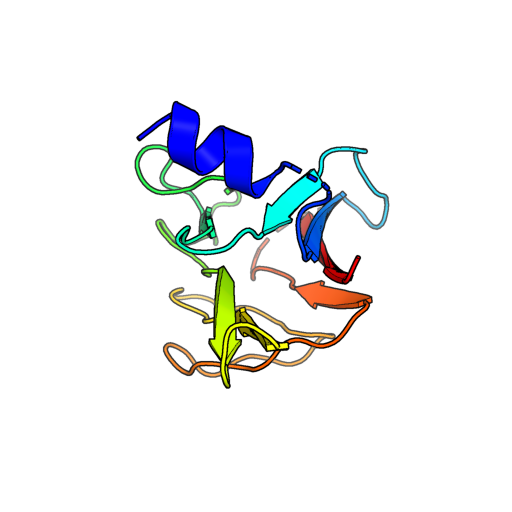 116 ? 13.492 30.263 7.629 1.00 15.18 114 ASP A O 1
ATOM 857 N N . VAL A 1 117 ? 15.521 31.106 7.139 1.00 1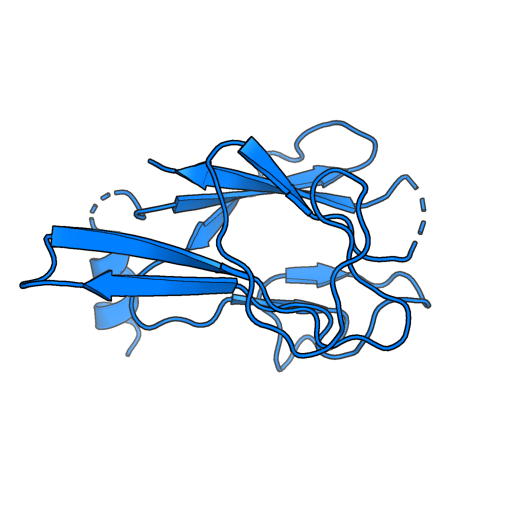2.78 115 VAL A N 1
ATOM 858 C CA . VAL A 1 117 ? 15.665 31.848 8.388 1.00 12.41 115 VAL A CA 1
ATOM 859 C C . VAL A 1 117 ? 15.710 33.333 8.078 1.00 14.84 115 VAL A C 1
ATOM 860 O O . VAL A 1 117 ? 16.572 33.786 7.318 1.00 14.90 115 VAL A O 1
ATOM 864 N N . ILE A 1 118 ? 14.814 34.096 8.698 1.00 11.56 116 ILE A N 1
ATOM 865 C CA . ILE A 1 118 ? 14.715 35.533 8.473 1.00 12.15 116 ILE A CA 1
ATOM 866 C C . ILE A 1 118 ? 15.215 36.237 9.725 1.00 16.07 116 ILE A C 1
ATOM 867 O O . ILE A 1 118 ? 14.708 35.994 10.828 1.00 19.57 116 ILE A O 1
ATOM 872 N N . GLU A 1 119 ? 16.197 37.115 9.558 1.00 13.35 117 GLU A N 1
ATOM 873 C CA . GLU A 1 119 ? 16.762 37.873 10.665 1.00 14.21 117 GLU A CA 1
ATOM 874 C C . GLU A 1 119 ? 16.552 39.352 10.392 1.00 20.37 117 GLU A C 1
ATOM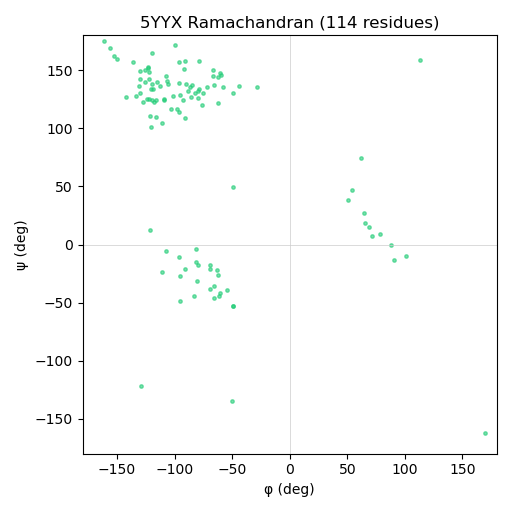 875 O O . GLU A 1 119 ? 16.951 39.860 9.343 1.00 18.29 117 GLU A O 1
ATOM 881 N N . LEU A 1 120 ? 15.909 40.042 11.319 1.00 20.60 118 LEU A N 1
ATOM 882 C CA . LEU A 1 120 ? 15.748 41.474 11.153 1.00 22.91 118 LEU A CA 1
ATOM 883 C C . LEU A 1 120 ? 17.000 42.149 11.675 1.00 22.49 118 LEU A C 1
ATOM 884 O O . LEU A 1 120 ? 17.557 41.743 12.696 1.00 28.04 118 LEU A O 1
ATOM 889 N N . SER A 1 121 ? 17.477 43.147 10.947 1.00 22.05 119 SER A N 1
ATOM 890 C CA . SER A 1 121 ? 18.683 43.827 11.388 1.00 23.29 119 SER A CA 1
ATOM 891 C C . SER A 1 121 ? 18.410 44.469 12.738 1.00 31.94 119 SER A C 1
ATOM 892 O O . SER A 1 121 ? 17.469 45.256 12.878 1.00 31.56 119 SER A O 1
ATOM 895 N N . GLN A 1 122 ? 19.208 44.094 13.732 1.00 31.18 120 GLN A N 1
ATOM 896 C CA . GLN A 1 122 ? 18.963 44.480 15.117 1.00 42.89 120 GLN A CA 1
ATOM 897 C C . GLN A 1 122 ? 20.222 45.083 15.719 1.00 45.92 120 GLN A C 1
ATOM 898 O O . GLN A 1 122 ? 21.308 44.537 15.551 1.00 47.34 120 GLN A O 1
ATOM 904 N N . LYS A 1 130 ? 19.575 37.383 23.028 1.00 58.61 128 LYS A N 1
ATOM 905 C CA . LYS A 1 130 ? 20.190 37.923 21.822 1.00 59.30 128 LYS A CA 1
ATOM 906 C C . LYS A 1 130 ? 19.114 38.323 20.814 1.00 52.71 128 LYS A C 1
ATOM 907 O O . LYS A 1 130 ? 18.107 38.936 21.168 1.00 53.37 128 LYS A O 1
ATOM 913 N N . LYS A 1 131 ? 19.327 37.950 19.560 1.00 45.52 129 LYS A N 1
ATOM 914 C CA . LYS A 1 131 ? 18.520 38.436 18.457 1.00 39.15 129 LYS A CA 1
ATOM 915 C C . LYS A 1 131 ? 17.334 37.518 18.191 1.00 32.80 129 LYS A C 1
ATOM 916 O O . LYS A 1 131 ? 17.325 36.338 18.554 1.00 32.38 129 LYS A O 1
ATOM 922 N N . THR A 1 132 ? 16.326 38.088 17.548 1.00 27.39 130 THR A N 1
ATOM 923 C CA . THR A 1 132 ? 15.145 37.354 17.120 1.00 26.37 130 THR A CA 1
ATOM 924 C C . THR A 1 132 ? 15.306 36.922 15.672 1.00 26.79 130 THR A C 1
ATOM 925 O O . THR A 1 132 ? 15.626 37.736 14.800 1.00 25.38 130 THR A O 1
ATOM 929 N N . ARG A 1 133 ? 15.084 35.641 15.419 1.00 21.88 131 ARG A N 1
ATOM 930 C CA . ARG A 1 133 ? 15.062 35.117 14.068 1.00 18.88 131 ARG A CA 1
ATOM 931 C C . ARG A 1 133 ? 13.721 34.441 13.852 1.00 19.61 131 ARG A C 1
ATOM 932 O O . ARG A 1 133 ? 13.074 33.998 14.805 1.00 19.43 131 ARG A O 1
ATOM 940 N N . LEU A 1 134 ? 13.285 34.407 12.603 1.00 12.34 132 LEU A N 1
ATOM 941 C CA . LEU A 1 134 ? 12.021 33.789 12.247 1.00 12.04 132 LEU A CA 1
ATOM 942 C C . LEU A 1 134 ? 12.317 32.632 11.315 1.00 17.98 132 LEU A C 1
ATOM 943 O O . LEU A 1 134 ? 12.943 32.818 10.267 1.00 18.51 132 LEU A O 1
ATOM 948 N N . VAL A 1 135 ? 11.891 31.443 11.699 1.00 12.32 133 VAL A N 1
ATOM 949 C CA . VAL A 1 135 ? 12.165 30.255 10.908 1.00 13.92 133 VAL A CA 1
ATOM 950 C C . VAL A 1 135 ? 10.887 29.902 10.175 1.00 14.73 133 VAL A C 1
ATOM 951 O O . VAL A 1 135 ? 9.868 29.595 10.801 1.00 14.89 133 VAL A O 1
ATOM 955 N N . PHE A 1 136 ? 10.944 29.963 8.852 1.00 12.46 134 PHE A N 1
ATOM 956 C CA . PHE A 1 136 ? 9.786 29.710 8.008 1.00 14.07 134 PHE A CA 1
ATOM 957 C C . PHE A 1 136 ? 9.673 28.216 7.745 1.00 16.00 134 PHE A C 1
ATOM 958 O O . PHE A 1 136 ? 10.637 27.592 7.301 1.00 14.28 134 PHE A O 1
ATOM 966 N N . MET A 1 137 ? 8.498 27.641 8.018 1.00 12.59 135 MET A N 1
ATOM 967 C CA . MET A 1 137 ? 8.279 26.212 7.859 1.00 12.86 135 MET A CA 1
ATOM 968 C C . MET A 1 137 ? 7.009 25.978 7.055 1.00 18.31 135 MET A C 1
ATOM 969 O O . MET A 1 137 ? 5.962 26.546 7.372 1.00 19.46 135 MET A O 1
ATOM 974 N N . ILE A 1 138 ? 7.097 25.142 6.030 1.00 17.68 136 ILE A N 1
ATOM 975 C CA . ILE A 1 138 ? 5.918 24.762 5.259 1.00 18.67 136 ILE A CA 1
ATOM 976 C C . ILE A 1 138 ? 5.305 23.519 5.883 1.00 22.40 136 ILE A C 1
ATOM 977 O O . ILE A 1 138 ? 6.010 22.586 6.297 1.00 23.56 136 ILE A O 1
ATOM 982 N N . ASN A 1 139 ? 3.979 23.515 5.966 1.00 21.83 137 ASN A N 1
ATOM 983 C CA . ASN A 1 139 ? 3.242 22.415 6.556 1.00 26.05 137 ASN A CA 1
ATOM 984 C C . ASN A 1 139 ? 2.513 21.637 5.463 1.00 34.34 137 ASN A C 1
ATOM 985 O O . ASN A 1 139 ? 3.003 20.614 4.988 1.00 47.46 137 ASN A O 1
#

InterPro domains:
  IPR000253 Forkhead-associated (FHA) domain [PF00498] (47-118)
  IPR000253 Forkhead-associated (FHA) domain [PS50006] (47-102)
  IPR000253 Forkhead-associated (FHA) domain [SM00240] (46-102)
  IPR000719 Protein kinase domain [PF00069] (165-444)
  IPR000719 Protein kinase domain [PS50011] (162-444)
  IPR000719 Protein kinase domain [SM00220] (162-444)
  IPR008271 Serine/threonine-protein kinase, active site [PS00108] (286-298)
  IPR008984 SMAD/FHA domain superfamily [SSF49879] (34-120)
  IPR011009 Protein kinase-like domain superfamily [SSF56112] (160-458)
  IPR017441 Protein kinase, ATP binding site [PS00107] (168-199)

Secondary structure (DSSP, 8-state):
-HHHHHHHT---SEEEEEEETTEEEEEEEEE-TT--EEEES-TTT-SEE---TT--SS-EEEEEEEETTTTEEEEEEEE--SS-EEETTEEPPTT-EEE--TT-EEEE----EEEEEEE-

Foldseek 3Di:
DVVVVVVQPCVQQKWKFKAQPRHGPPDIGGAGAPDKAFEWCAPVPHPHHDPFPQTHNGAKIKHWDQDDVSHRIWIWMAGQGDQFKDKQNHTDDHGDIDTDDAQIWIFGPGNGIIIGMHGD

Organism: Saccharomyces cerevisiae (strain ATCC 204508 / S288c) (NCBI:txid559292)

GO terms:
  GO:0004674 protein serine/threonine kinase activity (F, IDA)
  GO:0005634 nucleus (C, IDA)
  GO:0004672 protein kinase activity (F, HDA)
  GO:0004674 protein serine/threonine kinase activity (F, IMP)
  GO:0005634 nucleus (C, HDA)
  GO:0051321 meiotic cell cycle (P, IMP)
  GO:0051598 meiotic recombination checkpoint signaling (P, IMP)

Solvent-accessible surface area: 7070 Å² total; per-residue (Å²): 130,52,134,103,64,146,105,51,76,160,132,11,28,0,29,0,36,8,14,60,20,44,169,78,64,152,87,68,19,45,1,3,39,143,74,82,6,50,0,0,123,50,110,186,75,7,97,16,56,18,116,52,128,31,2,16,44,30,0,0,6,0,54,10,55,50,93,98,172,84,71,80,50,57,6,33,0,61,2,38,1,139,82,8,0,72,23,81,61,128,115,12,141,122,93,103,63,49,95,9,151,93,65,14,48,0,35,0,23,58,167,67,18,43,0,26,0,44,68,92

Radius of gyration: 13.81 Å; Cα contacts (8 Å, |Δi|>4): 300; chains: 1; bounding box: 37×29×33 Å